Protein AF-A0A2E6W9B5-F1 (afdb_monomer_lite)

Sequence (51 aa):
MNCWKCNYFAVSWDPNHPYSCGAMGFKSKLLPSIEVIHSSGIICQAFKQKG

Structure (mmCIF, N/CA/C/O backbone):
data_AF-A0A2E6W9B5-F1
#
_entry.id   AF-A0A2E6W9B5-F1
#
loop_
_atom_site.group_PDB
_atom_site.id
_atom_site.type_symbol
_atom_site.label_atom_id
_atom_site.label_alt_id
_atom_site.label_comp_id
_atom_site.label_asym_id
_atom_site.label_entity_id
_atom_site.label_seq_id
_atom_site.pdbx_PDB_ins_code
_atom_site.Cartn_x
_atom_site.Cartn_y
_atom_site.Cartn_z
_atom_site.occupancy
_atom_site.B_iso_or_equiv
_atom_site.auth_seq_id
_atom_site.auth_comp_id
_atom_site.auth_asym_id
_atom_site.auth_atom_id
_atom_site.pdbx_PDB_model_num
ATOM 1 N N . MET A 1 1 ? -0.919 7.591 9.724 1.00 70.75 1 MET A N 1
ATOM 2 C CA . MET A 1 1 ? -1.034 6.201 9.223 1.00 70.75 1 MET A CA 1
ATOM 3 C C . MET A 1 1 ? 0.238 5.848 8.481 1.00 70.75 1 MET A C 1
ATOM 5 O O . MET A 1 1 ? 0.588 6.578 7.567 1.00 70.75 1 MET A O 1
ATOM 9 N N . ASN A 1 2 ? 0.963 4.806 8.886 1.00 87.06 2 ASN A N 1
ATOM 10 C CA . ASN A 1 2 ? 2.245 4.467 8.267 1.00 87.06 2 ASN A CA 1
ATOM 11 C C . ASN A 1 2 ? 2.160 3.079 7.624 1.00 87.06 2 ASN A C 1
ATOM 13 O O . ASN A 1 2 ? 2.235 2.076 8.329 1.00 87.06 2 ASN A O 1
ATOM 17 N N . CYS A 1 3 ? 2.010 3.023 6.297 1.00 91.94 3 CYS A N 1
ATOM 18 C CA . CYS A 1 3 ? 1.953 1.764 5.551 1.00 91.94 3 CYS A CA 1
ATOM 19 C C . CYS A 1 3 ? 3.148 0.847 5.844 1.00 91.94 3 CYS A C 1
ATOM 21 O O . CYS A 1 3 ? 2.954 -0.354 5.967 1.00 91.94 3 CYS A O 1
ATOM 23 N N . TRP A 1 4 ? 4.345 1.380 6.099 1.00 92.12 4 TRP A N 1
ATOM 24 C CA . TRP A 1 4 ? 5.521 0.570 6.442 1.00 92.12 4 TRP A CA 1
ATOM 25 C C . TRP A 1 4 ? 5.343 -0.253 7.724 1.00 92.12 4 TRP A C 1
ATOM 27 O O . TRP A 1 4 ? 5.870 -1.364 7.829 1.00 92.12 4 TRP A O 1
ATOM 37 N N . LYS A 1 5 ? 4.548 0.264 8.670 1.00 94.25 5 LYS A N 1
ATOM 38 C CA . LYS A 1 5 ? 4.169 -0.403 9.924 1.00 94.25 5 LYS A CA 1
ATOM 39 C C . LYS A 1 5 ? 2.864 -1.199 9.814 1.00 94.25 5 LYS A C 1
ATOM 41 O O . LYS A 1 5 ? 2.390 -1.683 10.832 1.00 94.25 5 LYS A O 1
ATOM 46 N N . CYS A 1 6 ? 2.258 -1.310 8.631 1.00 95.38 6 CYS A N 1
ATOM 47 C CA . CYS A 1 6 ? 0.990 -2.010 8.435 1.00 95.38 6 CYS A CA 1
ATOM 48 C C . CYS A 1 6 ? 1.210 -3.477 8.042 1.00 95.38 6 CYS A C 1
ATOM 50 O O . CYS A 1 6 ? 1.977 -3.753 7.124 1.00 95.38 6 CYS A O 1
ATOM 52 N N . ASN A 1 7 ? 0.503 -4.415 8.670 1.00 95.62 7 ASN A N 1
ATOM 53 C CA . ASN A 1 7 ? 0.604 -5.846 8.383 1.00 95.62 7 ASN A CA 1
ATOM 54 C C . ASN A 1 7 ? 0.118 -6.217 6.971 1.00 95.62 7 ASN A C 1
ATOM 56 O O . ASN A 1 7 ? 0.539 -7.220 6.413 1.00 95.62 7 ASN A O 1
ATOM 60 N N . TYR A 1 8 ? -0.754 -5.398 6.382 1.00 95.12 8 TYR A N 1
ATOM 61 C CA . TYR A 1 8 ? -1.286 -5.623 5.035 1.00 95.12 8 TYR A CA 1
ATOM 62 C C . TYR A 1 8 ? -0.453 -4.977 3.927 1.00 95.12 8 TYR A C 1
ATOM 64 O O . TYR A 1 8 ? -0.788 -5.115 2.753 1.00 95.12 8 TYR A O 1
ATOM 72 N N . PHE A 1 9 ? 0.571 -4.203 4.275 1.00 95.62 9 PHE A N 1
ATOM 73 C CA . PHE A 1 9 ? 1.409 -3.534 3.291 1.00 95.62 9 PHE A CA 1
ATOM 74 C C . PHE A 1 9 ? 2.509 -4.468 2.796 1.00 95.62 9 PHE A C 1
ATOM 76 O O . PHE A 1 9 ? 3.273 -5.010 3.598 1.00 95.62 9 PHE A O 1
ATOM 83 N N . ALA A 1 10 ? 2.628 -4.580 1.476 1.00 95.38 10 ALA A N 1
ATOM 84 C CA . ALA A 1 10 ? 3.685 -5.333 0.819 1.00 95.38 10 ALA A CA 1
ATOM 85 C C . ALA A 1 10 ? 4.225 -4.585 -0.406 1.00 95.38 10 ALA A C 1
ATOM 87 O O . ALA A 1 10 ? 3.500 -3.840 -1.070 1.00 95.38 10 ALA A O 1
ATOM 88 N N . VAL A 1 11 ? 5.501 -4.814 -0.717 1.00 94.62 11 VAL A N 1
ATOM 89 C CA . VAL A 1 11 ? 6.120 -4.368 -1.969 1.00 94.62 11 VAL A CA 1
ATOM 90 C C . VAL A 1 11 ? 5.780 -5.394 -3.050 1.00 94.62 11 VAL A C 1
ATOM 92 O O . VAL A 1 11 ? 6.083 -6.574 -2.894 1.00 94.62 11 VAL A O 1
ATOM 95 N N . SER A 1 12 ? 5.112 -4.963 -4.119 1.00 91.31 12 SER A N 1
ATOM 96 C CA . SER A 1 12 ? 4.569 -5.841 -5.170 1.00 91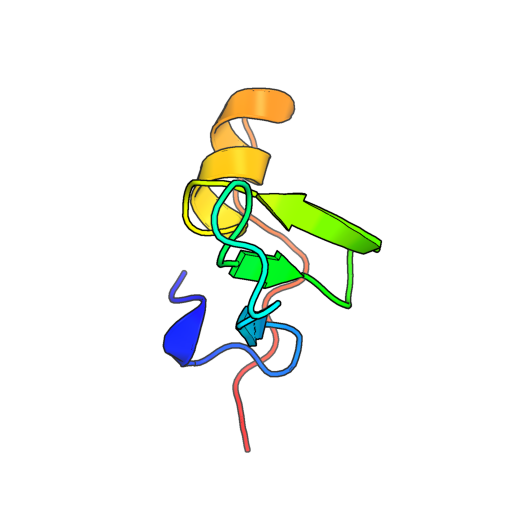.31 12 SER A CA 1
ATOM 97 C C . SER A 1 12 ? 5.559 -6.184 -6.284 1.00 91.31 12 SER A C 1
ATOM 99 O O . SER A 1 12 ? 5.180 -6.921 -7.192 1.00 91.31 12 SER A O 1
ATOM 101 N N . TRP A 1 13 ? 6.786 -5.649 -6.231 1.00 89.69 13 TRP A N 1
ATOM 102 C CA . TRP A 1 13 ? 7.858 -5.834 -7.231 1.00 89.69 13 TRP A CA 1
ATOM 103 C C . TRP A 1 13 ? 7.464 -5.482 -8.677 1.00 89.69 13 TRP A C 1
ATOM 105 O O . TRP A 1 13 ? 8.188 -5.784 -9.620 1.00 89.69 13 TRP A O 1
ATOM 115 N N . ASP A 1 14 ? 6.326 -4.813 -8.849 1.00 92.31 14 ASP A N 1
ATOM 116 C CA . ASP A 1 14 ? 5.843 -4.303 -10.121 1.00 92.31 14 ASP A CA 1
ATOM 117 C C . ASP A 1 14 ? 6.395 -2.878 -10.294 1.00 92.31 14 ASP A C 1
ATOM 119 O O . ASP A 1 14 ? 6.108 -2.020 -9.454 1.00 92.31 14 ASP A O 1
ATOM 123 N N . PRO A 1 15 ? 7.183 -2.596 -11.345 1.00 91.88 15 PRO A N 1
ATOM 124 C CA . PRO A 1 15 ? 7.784 -1.280 -11.544 1.00 91.88 15 PRO A CA 1
ATOM 125 C C . PRO A 1 15 ? 6.739 -0.176 -11.745 1.00 91.88 15 PRO A C 1
ATOM 127 O O . PRO A 1 15 ? 6.992 0.979 -11.407 1.00 91.88 15 PRO A O 1
ATOM 130 N N . ASN A 1 16 ? 5.551 -0.516 -12.254 1.00 94.50 16 ASN A N 1
ATOM 131 C CA . ASN A 1 16 ? 4.456 0.436 -12.396 1.00 94.50 16 ASN A CA 1
ATOM 132 C C . ASN A 1 16 ? 3.666 0.612 -11.103 1.00 94.50 16 ASN A C 1
ATOM 134 O O . ASN A 1 16 ? 3.055 1.658 -10.936 1.00 94.50 16 ASN A O 1
ATOM 138 N N . HIS A 1 17 ? 3.656 -0.375 -10.207 1.00 95.19 17 HIS A N 1
ATOM 139 C CA . HIS A 1 17 ? 2.915 -0.332 -8.945 1.00 95.19 17 HIS A CA 1
ATOM 140 C C . HIS A 1 17 ? 3.721 -1.020 -7.835 1.00 95.19 17 HIS A C 1
ATOM 142 O O . HIS A 1 17 ? 3.431 -2.167 -7.478 1.00 95.19 17 HIS A O 1
ATOM 148 N N . PRO A 1 18 ? 4.750 -0.354 -7.286 1.00 95.50 18 PRO A N 1
ATOM 149 C CA . PRO A 1 18 ? 5.666 -0.966 -6.328 1.00 95.50 18 PRO A CA 1
ATOM 150 C C . PRO A 1 18 ? 5.013 -1.289 -4.984 1.00 95.50 18 PRO A C 1
ATOM 152 O O . PRO A 1 18 ? 5.554 -2.100 -4.235 1.00 95.50 18 PRO A O 1
ATOM 155 N N . TYR A 1 19 ? 3.861 -0.696 -4.665 1.00 95.75 19 TYR A N 1
ATOM 156 C CA . TYR A 1 19 ? 3.183 -0.899 -3.391 1.00 95.75 19 TYR A CA 1
ATOM 157 C C . TYR A 1 19 ? 1.876 -1.654 -3.560 1.00 95.75 19 TYR A C 1
ATOM 159 O O . TYR A 1 19 ? 1.152 -1.467 -4.531 1.00 95.75 19 TYR A O 1
ATOM 167 N N . SER A 1 20 ? 1.538 -2.469 -2.568 1.00 96.06 20 SER A N 1
ATOM 168 C CA . SER A 1 20 ? 0.284 -3.210 -2.524 1.00 96.06 20 SER A CA 1
ATOM 169 C C . SER A 1 20 ? -0.327 -3.196 -1.130 1.00 96.06 20 SER A C 1
ATOM 171 O O . SER A 1 20 ? 0.373 -3.118 -0.113 1.00 96.06 20 SER A O 1
ATOM 173 N N . CYS A 1 21 ? -1.657 -3.253 -1.089 1.00 95.50 21 CYS A N 1
ATOM 174 C CA . CYS A 1 21 ? -2.427 -3.393 0.136 1.00 95.50 21 CYS A CA 1
ATOM 175 C C . CYS A 1 21 ? -3.236 -4.685 0.097 1.00 95.50 21 CYS A C 1
ATOM 177 O O . CYS A 1 21 ? -4.234 -4.773 -0.611 1.00 95.50 21 CYS A O 1
ATOM 179 N N . GLY A 1 22 ? -2.850 -5.663 0.914 1.00 94.75 22 GLY A N 1
ATOM 180 C CA . GLY A 1 22 ? -3.556 -6.938 1.024 1.00 94.75 22 GLY A CA 1
ATOM 181 C C . GLY A 1 22 ? -4.968 -6.825 1.606 1.00 94.75 22 GLY A C 1
ATOM 182 O O . GLY A 1 22 ? -5.815 -7.642 1.279 1.00 94.75 22 GLY A O 1
ATOM 183 N N . ALA A 1 23 ? -5.256 -5.805 2.422 1.00 94.62 23 ALA A N 1
ATOM 184 C CA . ALA A 1 23 ? -6.593 -5.617 2.994 1.00 94.62 23 ALA A CA 1
ATOM 185 C C . ALA A 1 23 ? -7.622 -5.122 1.970 1.00 94.62 23 ALA A C 1
ATOM 187 O O . ALA A 1 23 ? -8.797 -5.445 2.084 1.00 94.62 23 ALA A O 1
ATOM 188 N N . MET A 1 24 ? -7.185 -4.321 0.995 1.00 92.38 24 MET A N 1
ATOM 189 C CA . MET A 1 24 ? -8.054 -3.753 -0.043 1.00 92.38 24 MET A CA 1
ATOM 190 C C . MET A 1 24 ? -7.840 -4.393 -1.420 1.00 92.38 24 MET A C 1
ATOM 192 O O . MET A 1 24 ? -8.589 -4.107 -2.344 1.00 92.38 24 MET A O 1
ATOM 196 N N . GLY A 1 25 ? -6.834 -5.257 -1.571 1.00 93.56 25 GLY A N 1
ATOM 197 C CA . GLY A 1 25 ? -6.617 -6.059 -2.774 1.00 93.56 25 GLY A CA 1
ATOM 198 C C . GLY A 1 25 ? -6.083 -5.296 -3.988 1.00 93.56 25 GLY A C 1
ATOM 199 O O . GLY A 1 25 ? -6.211 -5.793 -5.102 1.00 93.56 25 GLY A O 1
ATOM 200 N N . PHE A 1 26 ? -5.481 -4.114 -3.809 1.00 93.94 26 PHE A N 1
ATOM 201 C CA . PHE A 1 26 ? -4.962 -3.303 -4.919 1.00 93.94 26 PHE A CA 1
ATOM 202 C C . PHE A 1 26 ? -3.449 -3.072 -4.846 1.00 93.94 26 PHE A C 1
ATOM 204 O O . PHE A 1 26 ? -2.821 -3.196 -3.787 1.00 93.94 26 PHE A O 1
ATOM 211 N N . LYS A 1 27 ? -2.878 -2.696 -5.996 1.00 95.12 27 LYS A N 1
ATOM 212 C CA . LYS A 1 27 ? -1.508 -2.191 -6.138 1.00 95.12 27 LYS A CA 1
ATOM 213 C C . LYS A 1 27 ? -1.540 -0.715 -6.533 1.00 95.12 27 LYS A C 1
ATOM 215 O O . LYS A 1 27 ? -2.442 -0.298 -7.253 1.00 95.12 27 LYS A O 1
ATOM 220 N N . SER A 1 28 ? -0.569 0.065 -6.079 1.00 94.25 28 SER A N 1
ATOM 221 C CA . SER A 1 28 ? -0.496 1.509 -6.300 1.00 94.25 28 SER A CA 1
ATOM 222 C C . SER A 1 28 ? 0.937 1.991 -6.523 1.00 94.25 28 SER A C 1
ATOM 224 O O . SER A 1 28 ? 1.915 1.361 -6.108 1.00 94.25 28 SER A O 1
ATOM 226 N N . LYS A 1 29 ? 1.048 3.145 -7.192 1.00 94.31 29 LYS A N 1
ATOM 227 C CA . LYS A 1 29 ? 2.307 3.893 -7.357 1.00 94.31 29 LYS A CA 1
ATOM 228 C C . LYS A 1 29 ? 2.719 4.596 -6.077 1.00 94.31 29 LYS A C 1
ATOM 230 O O . LYS A 1 29 ? 3.896 4.645 -5.737 1.00 94.31 29 LYS A O 1
ATOM 2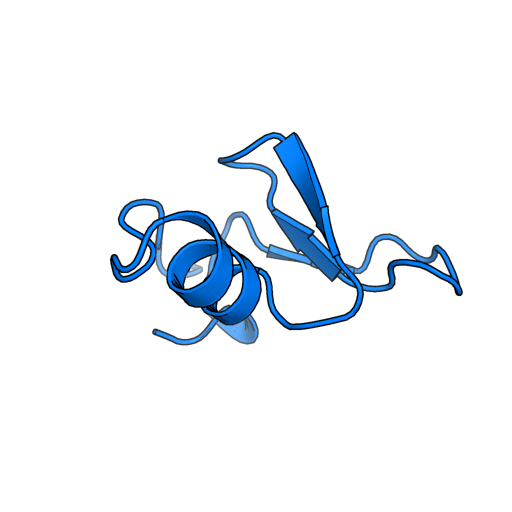35 N N . LEU A 1 30 ? 1.730 5.139 -5.376 1.00 93.25 30 LEU A N 1
ATOM 236 C CA . LEU A 1 30 ? 1.892 5.807 -4.095 1.00 93.25 30 LEU A CA 1
ATOM 237 C C . LEU A 1 30 ? 1.623 4.832 -2.950 1.00 93.25 30 LEU A C 1
ATOM 239 O O . LEU A 1 30 ? 1.140 3.717 -3.156 1.00 93.25 30 LEU A O 1
ATOM 243 N N . LEU A 1 31 ? 1.932 5.251 -1.722 1.00 93.94 31 LEU A N 1
ATOM 244 C CA . LEU A 1 31 ? 1.589 4.460 -0.545 1.00 93.94 31 LEU A CA 1
ATOM 245 C C . LEU A 1 31 ? 0.075 4.195 -0.521 1.00 93.94 31 LEU A C 1
ATOM 247 O O . LEU A 1 31 ? -0.697 5.138 -0.716 1.00 93.94 31 LEU A O 1
ATOM 251 N N . PRO A 1 32 ? -0.374 2.968 -0.206 1.00 94.31 32 PRO A N 1
ATOM 252 C CA . PRO A 1 32 ? -1.793 2.639 -0.255 1.00 94.31 32 PRO A CA 1
ATOM 253 C C . PRO A 1 32 ? -2.671 3.540 0.615 1.00 94.31 32 PRO A C 1
ATOM 255 O O . PRO A 1 32 ? -3.797 3.840 0.248 1.00 94.31 32 PRO A O 1
ATOM 258 N N . SER A 1 33 ? -2.166 4.029 1.753 1.00 93.88 33 SER A N 1
ATOM 259 C CA . SER A 1 33 ? -2.914 4.975 2.587 1.00 93.88 33 SER A CA 1
ATOM 260 C C . SE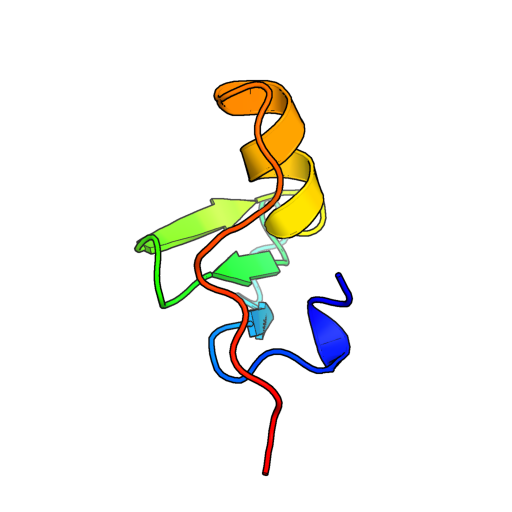R A 1 33 ? -3.176 6.314 1.898 1.00 93.88 33 SER A C 1
ATOM 262 O O . SER A 1 33 ? -4.183 6.939 2.200 1.00 93.88 33 SER A O 1
ATOM 264 N N . ILE A 1 34 ? -2.278 6.760 1.012 1.00 94.19 34 ILE A N 1
ATOM 265 C CA . ILE A 1 34 ? -2.441 7.993 0.229 1.00 94.19 34 ILE A CA 1
ATOM 266 C C . ILE A 1 34 ? -3.474 7.759 -0.870 1.00 94.19 34 ILE A C 1
ATOM 268 O O . ILE A 1 34 ? -4.391 8.558 -1.016 1.00 94.19 34 ILE A O 1
ATOM 272 N N . GLU A 1 35 ? -3.369 6.633 -1.579 1.00 94.38 35 GLU A N 1
ATOM 273 C CA . GLU A 1 35 ? -4.310 6.278 -2.649 1.00 94.38 35 GLU A CA 1
ATOM 274 C C . GLU A 1 35 ? -5.750 6.173 -2.132 1.00 94.38 35 GLU A C 1
ATOM 276 O O . GLU A 1 35 ? -6.688 6.646 -2.765 1.00 94.38 35 GLU A O 1
ATOM 281 N N . VAL A 1 36 ? -5.928 5.631 -0.923 1.00 92.94 36 VAL A N 1
ATOM 282 C CA . VAL A 1 36 ? -7.240 5.564 -0.267 1.00 92.94 36 VAL A CA 1
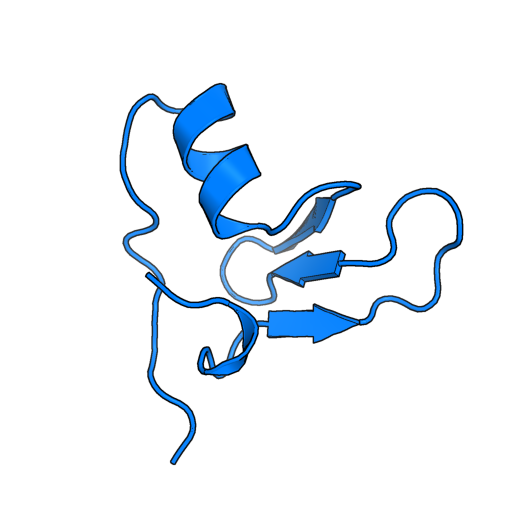ATOM 283 C C . VAL A 1 36 ? -7.790 6.959 -0.001 1.00 92.94 36 VAL A C 1
ATOM 285 O O . VAL A 1 36 ? -8.940 7.220 -0.340 1.00 92.94 36 VAL A O 1
ATOM 288 N N . ILE A 1 37 ? -6.980 7.877 0.532 1.00 94.50 37 ILE A N 1
ATOM 289 C CA . ILE A 1 37 ? -7.413 9.258 0.783 1.00 94.50 37 ILE A CA 1
ATOM 290 C C . ILE A 1 37 ? -7.772 9.957 -0.532 1.00 94.50 37 ILE A C 1
ATOM 292 O O . ILE A 1 37 ? -8.805 10.611 -0.598 1.00 94.50 37 ILE A O 1
ATOM 296 N N . HIS A 1 38 ? -6.974 9.790 -1.588 1.00 93.69 38 HIS A N 1
ATOM 297 C CA . HIS A 1 38 ? -7.279 10.372 -2.897 1.00 93.69 38 HIS A CA 1
ATOM 298 C C . HIS A 1 38 ? -8.557 9.803 -3.516 1.00 93.69 38 HIS A C 1
ATOM 300 O O . HIS A 1 38 ? -9.359 10.555 -4.060 1.00 93.69 38 HIS A O 1
ATOM 306 N N . SER A 1 39 ? -8.762 8.488 -3.428 1.00 92.81 39 SER A N 1
ATOM 307 C CA . SER A 1 39 ? -9.905 7.829 -4.059 1.00 92.81 39 SER A CA 1
ATOM 308 C C . SER A 1 39 ? -11.208 7.995 -3.280 1.00 92.81 39 SER A C 1
ATOM 310 O O . SER A 1 39 ? -12.272 7.984 -3.891 1.00 92.81 39 SER A O 1
ATOM 312 N N . SER A 1 40 ? -11.151 8.073 -1.949 1.00 91.38 40 SER A N 1
ATOM 313 C CA . SER A 1 40 ? -12.342 8.011 -1.088 1.00 91.38 40 SER A CA 1
ATOM 314 C C . SER A 1 40 ? -12.534 9.229 -0.185 1.00 91.38 40 SER A C 1
ATOM 316 O O . SER A 1 40 ? -13.572 9.355 0.457 1.00 91.38 40 SER A O 1
ATOM 318 N N . GLY A 1 41 ? -11.545 10.123 -0.097 1.00 94.38 41 GLY A N 1
ATOM 319 C CA . GLY A 1 41 ? -11.558 11.267 0.818 1.00 94.38 41 GLY A CA 1
ATOM 320 C C . GLY A 1 41 ? -11.367 10.897 2.292 1.00 94.38 41 GLY A C 1
ATOM 321 O O . GLY A 1 41 ? -11.305 11.786 3.139 1.00 94.38 41 G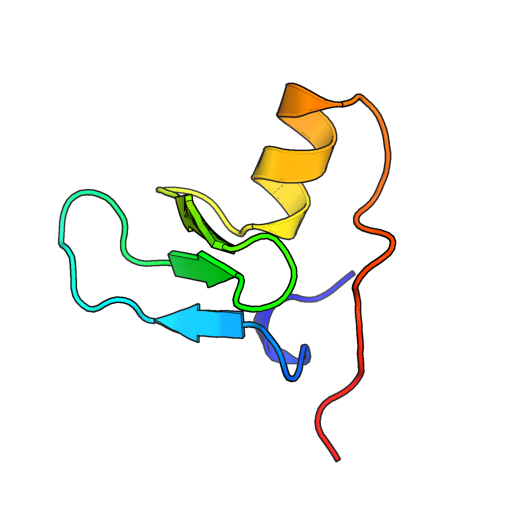LY A O 1
ATOM 322 N N . ILE A 1 42 ? -11.249 9.605 2.619 1.00 92.06 42 ILE A N 1
ATOM 323 C CA . ILE A 1 42 ? -11.111 9.115 3.992 1.00 92.06 42 ILE A CA 1
ATOM 324 C C . ILE A 1 42 ? -9.735 8.498 4.242 1.00 92.06 42 ILE A C 1
ATOM 326 O O . ILE A 1 42 ? -9.090 7.935 3.360 1.00 92.06 42 ILE A O 1
ATOM 330 N N . ILE A 1 43 ? -9.278 8.576 5.491 1.00 91.56 43 ILE A N 1
ATOM 331 C CA . ILE A 1 43 ? -8.049 7.909 5.932 1.00 91.56 43 ILE A CA 1
ATOM 332 C C . ILE A 1 43 ? -8.240 6.382 5.962 1.00 91.56 43 ILE A C 1
ATOM 334 O O . ILE A 1 43 ? -9.309 5.887 6.321 1.00 91.56 43 ILE A O 1
ATOM 338 N N . CYS A 1 44 ? -7.191 5.626 5.623 1.00 92.31 44 CY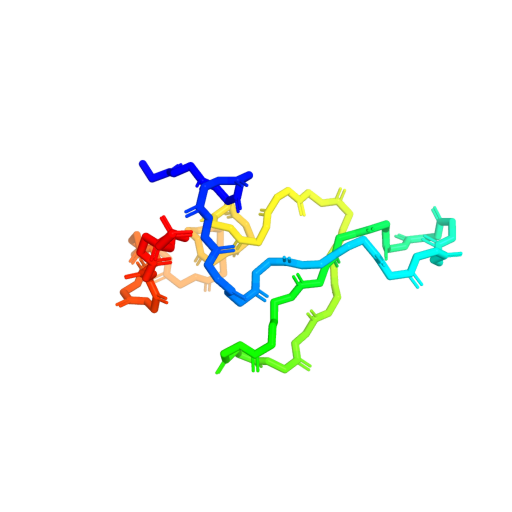S A N 1
ATOM 339 C CA . CYS A 1 44 ? -7.234 4.161 5.528 1.00 92.31 44 CYS A CA 1
ATOM 340 C C . CYS A 1 44 ? -7.682 3.470 6.837 1.00 92.31 44 CYS A C 1
ATOM 342 O O . CYS A 1 44 ? -6.929 3.311 7.792 1.00 92.31 44 CYS A O 1
ATOM 344 N N . GLN A 1 45 ? -8.915 2.968 6.857 1.00 92.81 45 GLN A N 1
ATOM 345 C CA . GLN A 1 45 ? -9.482 2.282 8.027 1.00 92.81 45 GLN A CA 1
ATOM 346 C C . GLN A 1 45 ? -8.925 0.864 8.235 1.00 92.81 45 GLN A C 1
ATOM 348 O O . GLN A 1 45 ? -9.122 0.264 9.284 1.00 92.81 45 GLN A O 1
ATOM 353 N N . ALA A 1 46 ? -8.195 0.326 7.256 1.00 91.94 46 ALA A N 1
ATOM 354 C CA . ALA A 1 46 ? -7.649 -1.027 7.295 1.00 91.94 46 ALA A CA 1
ATOM 355 C C . ALA A 1 46 ? -6.254 -1.117 7.946 1.00 91.94 46 ALA A C 1
ATOM 357 O O . ALA A 1 46 ? -5.578 -2.139 7.823 1.00 91.94 46 ALA A O 1
ATOM 358 N N . PHE A 1 47 ? -5.763 -0.058 8.597 1.00 94.44 47 PHE A N 1
ATOM 359 C CA . PHE A 1 47 ? -4.440 -0.082 9.221 1.00 94.44 47 PHE A CA 1
ATOM 360 C C . PHE A 1 47 ? -4.381 -1.099 10.370 1.00 94.44 47 PHE A C 1
ATOM 362 O O . PHE A 1 47 ? -5.128 -1.004 11.340 1.00 94.44 47 PHE A O 1
ATOM 369 N N . LYS A 1 48 ? -3.433 -2.036 10.293 1.00 94.56 48 LYS A N 1
ATOM 370 C CA . LYS A 1 48 ? -3.125 -2.986 11.367 1.00 94.56 48 LYS A CA 1
ATOM 371 C C . LYS A 1 48 ? -1.637 -2.948 11.646 1.00 94.56 48 LYS A C 1
ATOM 373 O O . LYS A 1 48 ? -0.860 -3.229 10.743 1.00 94.56 48 LYS A O 1
ATOM 378 N N . GLN A 1 49 ? -1.237 -2.595 12.861 1.00 94.06 49 GLN A N 1
ATOM 379 C CA . GLN A 1 49 ? 0.176 -2.526 13.226 1.00 94.06 49 GLN A CA 1
ATOM 380 C C . GLN A 1 49 ? 0.856 -3.898 13.052 1.00 94.06 49 GLN A C 1
ATOM 382 O O . GLN A 1 49 ? 0.275 -4.922 13.410 1.00 94.06 49 GLN A O 1
ATOM 387 N N . LYS A 1 50 ? 2.063 -3.918 12.472 1.00 90.25 50 LYS A N 1
ATOM 388 C CA . LYS A 1 50 ? 2.939 -5.098 12.454 1.00 90.25 50 LYS A CA 1
ATOM 389 C C . LYS A 1 50 ? 3.304 -5.445 13.900 1.00 90.25 50 LYS A C 1
ATOM 391 O O . LYS A 1 50 ? 3.737 -4.552 14.632 1.00 90.25 50 LYS A O 1
ATOM 396 N N . GLY A 1 51 ? 3.038 -6.692 14.282 1.00 83.31 51 GLY A N 1
ATOM 397 C CA . GLY A 1 51 ? 3.444 -7.262 15.568 1.00 83.31 51 GLY A CA 1
ATOM 398 C C . GLY A 1 51 ? 4.920 -7.612 15.588 1.00 83.31 51 GLY A C 1
ATOM 399 O O . GLY A 1 51 ? 5.485 -7.790 14.483 1.00 83.31 51 GLY A O 1
#

Secondary structure (DSSP, 8-state):
--GGGBTTEEEEEETTEEEEETTTTEEESS-HHHHHHHHHSS--TT--B--

Foldseek 3Di:
DDLVQFPQWDQPPDPQFRIDGNVVGDTHPDHVQVVCCVVPVDGDPRGDGDD

pLDDT: mean 92.93, std 3.86, range [70.75, 96.06]

Radius of gyration: 10.04 Å; chains: 1; bounding box: 20×18×28 Å